Protein AF-A0AB37XQ66-F1 (afdb_monomer_lite)

pLDDT: mean 82.82, std 18.4, range [43.25, 97.12]

Sequence (43 aa):
PTAVIIGADGAVDVPGSRMAELARAIIESRSGADTFGSDGCEK

Radius of gyration: 16.59 Å; chains: 1; bounding box: 26×14×51 Å

Organism: Staphylococcus aureus (NCBI:txid1280)

Structure (mmCIF, N/CA/C/O backbone):
data_AF-A0AB37XQ66-F1
#
_entry.id   AF-A0AB37XQ66-F1
#
loop_
_atom_site.group_PDB
_atom_site.id
_atom_site.type_symbol
_atom_site.label_atom_id
_atom_site.label_alt_id
_atom_site.label_comp_id
_atom_site.label_asym_id
_atom_site.label_entity_id
_atom_site.label_seq_id
_atom_site.pdbx_PDB_ins_code
_atom_site.Cartn_x
_atom_site.Cartn_y
_atom_site.Cartn_z
_atom_site.occupancy
_atom_site.B_iso_or_equiv
_atom_site.auth_seq_id
_atom_site.auth_comp_id
_atom_site.auth_asym_id
_atom_site.auth_atom_id
_atom_site.pdbx_PDB_model_num
ATOM 1 N N . PRO A 1 1 ? 4.576 9.476 -2.261 1.00 87.00 1 PRO A N 1
ATOM 2 C CA . PRO A 1 1 ? 3.093 9.448 -2.173 1.00 87.00 1 PRO A CA 1
ATOM 3 C C . PRO A 1 1 ? 2.676 9.166 -0.723 1.00 87.00 1 PRO A C 1
ATOM 5 O O . PRO A 1 1 ? 3.477 8.579 0.003 1.00 87.00 1 PRO A O 1
ATOM 8 N N . THR A 1 2 ? 1.471 9.579 -0.321 1.00 94.50 2 THR A N 1
ATOM 9 C CA . THR A 1 2 ? 0.836 9.196 0.955 1.00 94.50 2 THR A CA 1
ATOM 10 C C . THR A 1 2 ? -0.337 8.258 0.674 1.00 94.50 2 THR A C 1
ATOM 12 O O . THR A 1 2 ? -0.918 8.309 -0.412 1.00 94.50 2 THR A O 1
ATOM 15 N N . ALA A 1 3 ? -0.652 7.361 1.607 1.00 94.69 3 ALA A N 1
ATOM 16 C CA . ALA A 1 3 ? -1.707 6.369 1.424 1.00 94.69 3 ALA A CA 1
ATOM 17 C C . ALA A 1 3 ? -2.324 5.963 2.764 1.00 94.69 3 ALA A C 1
ATOM 19 O O . ALA A 1 3 ? -1.641 5.948 3.781 1.00 94.69 3 ALA A O 1
ATOM 20 N N . VAL A 1 4 ? -3.595 5.563 2.730 1.00 97.12 4 VAL A N 1
ATOM 21 C CA . VAL A 1 4 ? -4.350 5.054 3.881 1.00 97.12 4 VAL A CA 1
ATOM 22 C C . VAL A 1 4 ? -4.952 3.703 3.503 1.00 97.12 4 VAL A C 1
ATOM 24 O O . VAL A 1 4 ? -5.480 3.550 2.401 1.00 97.12 4 VAL A O 1
ATOM 27 N N . ILE A 1 5 ? -4.873 2.720 4.399 1.00 96.62 5 ILE A N 1
ATOM 28 C CA . ILE A 1 5 ? -5.549 1.425 4.260 1.00 96.62 5 ILE A CA 1
ATOM 29 C C . ILE A 1 5 ? -6.792 1.440 5.139 1.00 96.62 5 ILE A C 1
ATOM 31 O O . ILE A 1 5 ? -6.713 1.780 6.315 1.00 96.62 5 ILE A O 1
ATOM 35 N N . ILE A 1 6 ? -7.930 1.052 4.570 1.00 97.00 6 ILE A N 1
ATOM 36 C CA . ILE A 1 6 ? -9.205 0.962 5.282 1.00 97.00 6 ILE A CA 1
ATOM 37 C C . ILE A 1 6 ? -9.599 -0.513 5.346 1.00 97.00 6 ILE A C 1
ATOM 39 O O . ILE A 1 6 ? -9.824 -1.140 4.310 1.00 97.00 6 ILE A O 1
ATOM 43 N N . GLY A 1 7 ? -9.648 -1.065 6.556 1.00 95.44 7 GLY A N 1
ATOM 44 C CA . GLY A 1 7 ? -10.032 -2.451 6.826 1.00 95.44 7 GLY A CA 1
ATOM 45 C C . GLY A 1 7 ? -11.125 -2.556 7.888 1.00 95.44 7 GLY A C 1
ATOM 46 O O . GLY A 1 7 ? -11.689 -1.553 8.317 1.00 95.44 7 GLY A O 1
ATOM 47 N N . ALA A 1 8 ? -11.410 -3.780 8.339 1.00 95.94 8 ALA A N 1
ATOM 48 C CA . ALA A 1 8 ? -12.403 -4.029 9.391 1.00 95.94 8 ALA A CA 1
ATOM 49 C C . ALA A 1 8 ? -12.054 -3.357 10.737 1.00 95.94 8 ALA A C 1
ATOM 51 O O . ALA A 1 8 ? -12.948 -3.060 11.519 1.00 95.94 8 ALA A O 1
ATOM 52 N N . ASP A 1 9 ? -10.767 -3.093 10.975 1.00 93.38 9 ASP A N 1
ATOM 53 C CA . ASP A 1 9 ? -10.240 -2.374 12.144 1.00 93.38 9 ASP A CA 1
ATOM 54 C C . ASP A 1 9 ? -10.303 -0.837 11.992 1.00 93.38 9 ASP A C 1
ATOM 56 O O . ASP A 1 9 ? -10.050 -0.090 12.931 1.00 93.38 9 ASP A O 1
ATOM 60 N N . GLY A 1 10 ? -10.678 -0.342 10.807 1.00 95.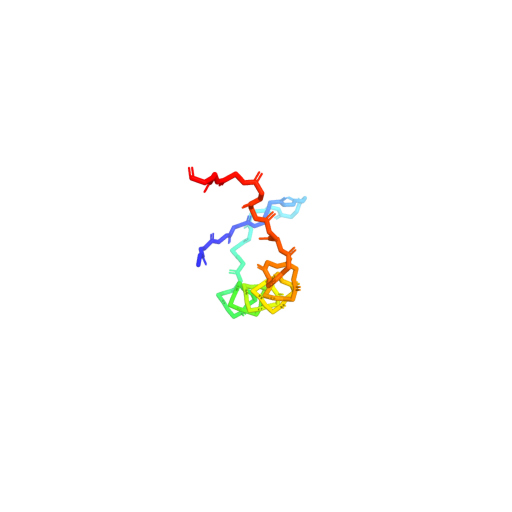31 10 GLY A N 1
ATOM 61 C CA . GLY A 1 10 ? -10.738 1.082 10.491 1.00 95.31 10 GLY A CA 1
ATOM 62 C C . GLY A 1 10 ? -9.632 1.540 9.542 1.00 95.31 10 GLY A C 1
ATOM 63 O O . GLY A 1 10 ? -9.079 0.756 8.767 1.00 95.31 10 GLY A O 1
ATOM 64 N N . ALA A 1 11 ? -9.373 2.849 9.551 1.00 96.62 11 ALA A N 1
ATOM 65 C CA . ALA A 1 11 ? -8.437 3.505 8.647 1.00 96.62 11 ALA A CA 1
ATOM 66 C C . ALA A 1 11 ? -7.070 3.703 9.313 1.00 96.62 11 ALA A C 1
ATOM 68 O O . ALA A 1 11 ? -6.977 4.316 10.375 1.00 96.62 11 ALA A O 1
ATOM 69 N N . VAL A 1 12 ? -6.011 3.235 8.656 1.00 96.94 12 VAL A N 1
ATOM 70 C CA . VAL A 1 12 ? -4.625 3.353 9.120 1.00 96.94 12 VAL A CA 1
ATOM 71 C C . VAL A 1 12 ? -3.738 3.955 8.037 1.00 96.94 12 VAL A C 1
ATOM 73 O O . VAL A 1 12 ? -3.792 3.551 6.873 1.00 96.94 12 VAL A O 1
ATOM 76 N N . ASP A 1 13 ? -2.918 4.934 8.417 1.00 96.38 13 ASP A N 1
ATOM 77 C CA . ASP A 1 13 ? -1.930 5.525 7.514 1.00 96.38 13 ASP A CA 1
ATOM 78 C C . ASP A 1 13 ? -0.841 4.504 7.179 1.00 96.38 13 ASP A C 1
ATOM 80 O O . ASP A 1 13 ? -0.390 3.731 8.032 1.00 96.38 13 ASP A O 1
ATOM 84 N N . VAL A 1 14 ? -0.428 4.477 5.915 1.00 96.19 14 VAL A N 1
ATOM 85 C CA . VAL A 1 14 ? 0.647 3.591 5.491 1.00 96.19 14 VAL A CA 1
ATOM 86 C C . VAL A 1 14 ? 1.984 4.287 5.711 1.00 96.19 14 VAL A C 1
ATOM 88 O O . VAL A 1 14 ? 2.211 5.351 5.134 1.00 96.19 14 VAL A O 1
ATOM 91 N N . PRO A 1 15 ? 2.928 3.668 6.445 1.00 97.00 15 PRO A N 1
ATOM 92 C CA . PRO A 1 15 ? 4.198 4.308 6.745 1.00 97.00 15 PRO A CA 1
ATOM 93 C C . PRO A 1 15 ? 4.952 4.692 5.470 1.00 97.00 15 PRO A C 1
ATOM 95 O O . PRO A 1 15 ? 5.098 3.888 4.541 1.00 97.00 15 PRO A O 1
ATOM 98 N N . GLY A 1 16 ? 5.506 5.907 5.462 1.00 94.56 16 GLY A N 1
ATOM 99 C CA . GLY A 1 16 ? 6.232 6.458 4.315 1.00 94.56 16 GLY A CA 1
ATOM 100 C C . GLY A 1 16 ? 7.373 5.561 3.821 1.00 94.56 16 GLY A C 1
ATOM 101 O O . GLY A 1 16 ? 7.577 5.446 2.614 1.00 94.56 16 GLY A O 1
ATOM 102 N N . SER A 1 17 ? 8.055 4.845 4.722 1.00 96.19 17 SER A N 1
ATOM 103 C CA . SER A 1 17 ? 9.105 3.881 4.359 1.00 96.19 17 SER A CA 1
ATOM 104 C C . SER A 1 17 ? 8.584 2.751 3.466 1.00 96.19 17 SER A C 1
ATOM 106 O O . SER A 1 17 ? 9.234 2.402 2.484 1.00 96.19 17 SER A O 1
ATOM 108 N N . ARG A 1 18 ? 7.380 2.230 3.742 1.00 94.81 18 ARG A N 1
ATOM 109 C CA . ARG A 1 18 ? 6.744 1.187 2.923 1.00 94.81 18 ARG A CA 1
ATOM 110 C C . ARG A 1 18 ? 6.342 1.724 1.552 1.00 94.81 18 ARG A C 1
ATOM 112 O O . ARG A 1 18 ? 6.500 1.034 0.551 1.00 94.81 18 ARG A O 1
ATOM 119 N N . MET A 1 19 ? 5.857 2.964 1.492 1.00 96.12 19 MET A N 1
ATOM 120 C CA . MET A 1 19 ? 5.555 3.630 0.220 1.00 96.12 19 MET A CA 1
ATOM 121 C C . MET A 1 19 ? 6.813 3.854 -0.625 1.00 96.12 19 MET A C 1
ATOM 123 O O . MET A 1 19 ? 6.779 3.659 -1.838 1.00 96.12 19 MET A O 1
ATOM 127 N N . ALA A 1 20 ? 7.925 4.241 0.003 1.00 96.31 20 ALA A N 1
ATOM 128 C CA . ALA A 1 20 ? 9.199 4.447 -0.679 1.00 96.31 20 ALA A CA 1
ATOM 129 C C . ALA A 1 20 ? 9.780 3.136 -1.230 1.00 96.31 20 ALA A C 1
ATOM 131 O O . ALA A 1 20 ? 10.255 3.105 -2.365 1.00 96.3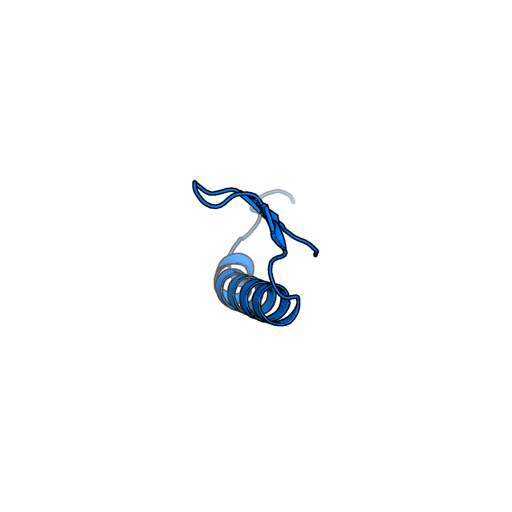1 20 ALA A O 1
ATOM 132 N N . GLU A 1 21 ? 9.711 2.055 -0.452 1.00 96.88 21 GLU A N 1
ATOM 133 C CA . GLU A 1 21 ? 10.128 0.721 -0.890 1.00 96.88 21 GLU A CA 1
ATOM 134 C C . GLU A 1 21 ? 9.284 0.232 -2.070 1.00 96.88 21 GLU A C 1
ATOM 136 O O . GLU A 1 21 ? 9.832 -0.127 -3.112 1.00 96.88 21 GLU A O 1
ATOM 141 N N . LEU A 1 22 ? 7.954 0.311 -1.951 1.00 96.38 22 LEU A N 1
ATOM 142 C CA . LEU A 1 22 ? 7.039 -0.098 -3.014 1.00 96.38 22 LEU A CA 1
ATOM 143 C C . LEU A 1 22 ? 7.275 0.700 -4.301 1.00 96.38 22 LEU A C 1
ATOM 145 O O . LEU A 1 22 ? 7.299 0.128 -5.388 1.00 96.38 22 LEU A O 1
ATOM 149 N N . ALA A 1 23 ? 7.486 2.013 -4.189 1.00 95.94 23 ALA A N 1
ATOM 150 C CA . ALA A 1 23 ? 7.784 2.853 -5.342 1.00 95.94 23 ALA A CA 1
ATOM 151 C C . ALA A 1 23 ? 9.076 2.415 -6.046 1.00 95.94 23 ALA A C 1
ATOM 153 O O . ALA A 1 23 ? 9.086 2.294 -7.269 1.00 95.94 23 ALA A O 1
ATOM 154 N N . ARG A 1 24 ? 10.147 2.124 -5.294 1.00 95.25 24 ARG A N 1
ATOM 155 C CA . ARG A 1 24 ? 11.401 1.614 -5.873 1.00 95.25 24 ARG A CA 1
ATOM 156 C C . ARG A 1 24 ? 11.212 0.263 -6.552 1.00 95.25 24 ARG A C 1
ATOM 158 O O . ARG A 1 24 ? 11.677 0.106 -7.673 1.00 95.25 24 ARG A O 1
ATOM 165 N N . ALA A 1 25 ? 10.497 -0.663 -5.918 1.00 94.75 25 ALA A N 1
ATOM 166 C CA . ALA A 1 25 ? 10.221 -1.979 -6.490 1.00 94.75 25 ALA A CA 1
ATOM 167 C C . ALA A 1 25 ? 9.438 -1.881 -7.812 1.00 94.75 25 ALA A C 1
ATOM 169 O O . ALA A 1 25 ? 9.750 -2.582 -8.772 1.00 94.75 25 ALA A O 1
ATOM 170 N N . ILE A 1 26 ? 8.453 -0.977 -7.895 1.00 93.19 26 ILE A N 1
ATOM 171 C CA . ILE A 1 26 ? 7.702 -0.730 -9.135 1.00 93.19 26 ILE A CA 1
ATOM 172 C C . ILE A 1 26 ? 8.611 -0.139 -10.216 1.00 93.19 26 ILE A C 1
ATOM 174 O O . ILE A 1 26 ? 8.550 -0.590 -11.358 1.00 93.19 26 ILE A O 1
ATOM 178 N N . ILE A 1 27 ? 9.441 0.851 -9.871 1.00 91.19 27 ILE A N 1
ATOM 179 C CA . ILE A 1 27 ? 10.386 1.464 -10.815 1.00 91.19 27 ILE A CA 1
ATOM 180 C C . ILE A 1 27 ? 11.341 0.401 -11.351 1.00 91.19 27 ILE A C 1
ATOM 182 O O . ILE A 1 27 ? 11.443 0.258 -12.558 1.00 91.19 27 ILE A O 1
ATOM 186 N N . GLU A 1 28 ? 11.970 -0.394 -10.488 1.00 91.12 28 GLU A N 1
ATOM 187 C CA . GLU A 1 28 ? 12.889 -1.459 -10.904 1.00 91.12 28 GLU A CA 1
ATOM 188 C C . GLU A 1 28 ? 12.194 -2.500 -11.794 1.00 91.12 28 GLU A C 1
ATOM 190 O O . GLU A 1 28 ? 12.684 -2.825 -12.876 1.00 91.12 28 GLU A O 1
ATOM 195 N N . SER A 1 29 ? 11.006 -2.959 -11.386 1.00 89.25 29 SER A N 1
ATOM 196 C CA . SER A 1 29 ? 10.214 -3.927 -12.149 1.00 89.25 29 SER A CA 1
ATOM 197 C C . SER A 1 29 ? 9.830 -3.409 -13.537 1.00 89.25 29 SER A C 1
ATOM 199 O O . SER A 1 29 ? 9.819 -4.188 -14.491 1.00 89.25 29 SER A O 1
ATOM 201 N N . ARG A 1 30 ? 9.517 -2.114 -13.666 1.00 83.44 30 ARG A N 1
ATOM 202 C CA . ARG A 1 30 ? 9.113 -1.507 -14.939 1.00 83.44 30 ARG A CA 1
ATOM 203 C C . ARG A 1 30 ? 10.272 -0.969 -15.761 1.00 83.44 30 ARG A C 1
ATOM 205 O O . ARG A 1 30 ? 10.182 -0.997 -16.974 1.00 83.44 30 ARG A O 1
ATOM 212 N N . SER A 1 31 ? 11.402 -0.600 -15.167 1.00 74.06 31 SER A N 1
ATOM 213 C CA . SER A 1 31 ? 12.601 -0.208 -15.917 1.00 74.06 31 SER A CA 1
ATOM 214 C C . SER A 1 31 ? 13.08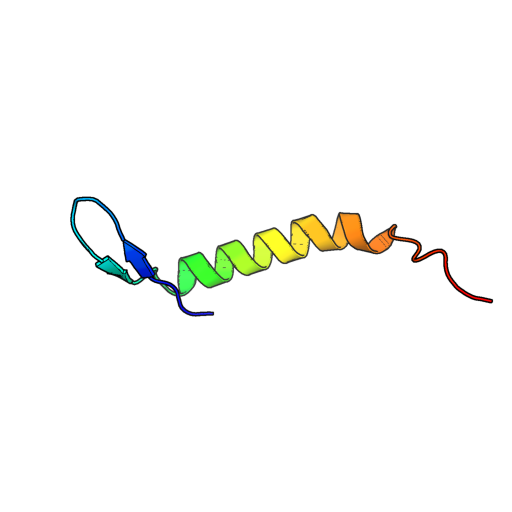4 -1.317 -16.860 1.00 74.06 31 SER A C 1
ATOM 216 O O . SER A 1 31 ? 13.568 -1.018 -17.950 1.00 74.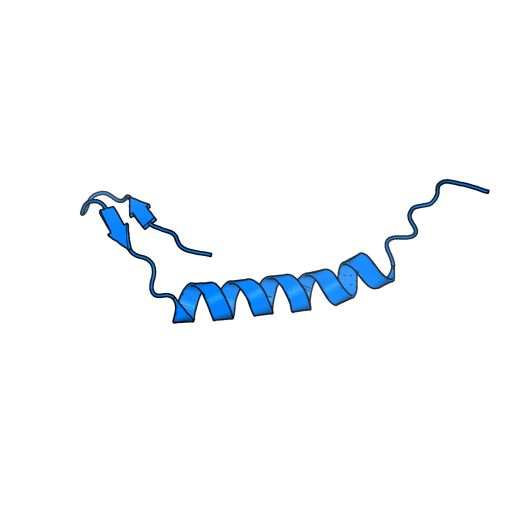06 31 SER A O 1
ATOM 218 N N . GLY A 1 32 ? 12.895 -2.592 -16.502 1.00 62.41 32 GLY A N 1
ATOM 219 C CA . GLY A 1 32 ?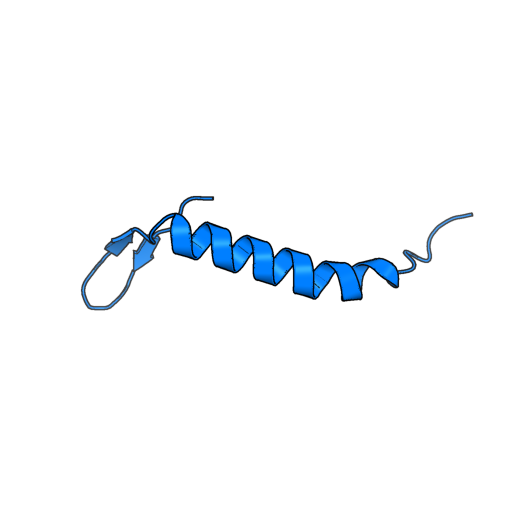 13.139 -3.717 -17.414 1.00 62.41 32 GLY A CA 1
ATOM 220 C C . GLY A 1 32 ? 12.053 -3.920 -18.483 1.00 62.41 32 GLY A C 1
ATOM 221 O O . GLY A 1 32 ? 12.357 -4.410 -19.568 1.00 62.41 32 GLY A O 1
ATOM 222 N N . ALA A 1 33 ? 10.807 -3.524 -18.208 1.00 57.16 33 ALA A N 1
ATOM 223 C CA . ALA A 1 33 ? 9.673 -3.657 -19.127 1.00 57.16 33 ALA A CA 1
ATOM 224 C C . ALA A 1 33 ? 9.569 -2.489 -20.134 1.00 57.16 33 ALA A C 1
ATOM 226 O O . ALA A 1 33 ? 9.254 -2.711 -21.299 1.00 57.16 33 ALA A O 1
ATOM 227 N N . ASP A 1 34 ? 9.898 -1.265 -19.713 1.00 54.28 34 ASP A N 1
ATOM 228 C CA . ASP A 1 34 ? 9.853 -0.031 -20.509 1.00 54.28 34 ASP A CA 1
ATOM 229 C C . ASP A 1 34 ? 11.136 0.206 -21.340 1.00 54.28 34 ASP A C 1
ATOM 231 O O . ASP A 1 34 ? 11.136 1.043 -22.235 1.00 54.28 34 ASP A O 1
ATOM 235 N N . THR A 1 35 ? 12.221 -0.561 -21.134 1.00 53.12 35 THR A N 1
ATOM 236 C CA . THR A 1 35 ? 13.418 -0.517 -22.017 1.00 53.12 35 THR A CA 1
ATOM 237 C C . THR A 1 35 ? 13.180 -1.198 -23.380 1.00 53.12 35 THR A C 1
ATOM 239 O O . THR A 1 35 ? 13.917 -0.956 -24.333 1.00 53.12 35 THR A O 1
ATOM 242 N N . PHE A 1 36 ? 12.130 -2.017 -23.511 1.00 56.69 36 PHE A N 1
ATOM 243 C CA . PHE A 1 36 ? 11.753 -2.680 -24.771 1.00 56.69 36 PHE A CA 1
ATOM 244 C C . PHE A 1 36 ? 10.288 -2.462 -25.160 1.00 56.69 36 PHE A C 1
ATOM 246 O O . PHE A 1 36 ? 9.783 -3.116 -26.073 1.00 56.69 36 PHE A O 1
ATOM 253 N N . GLY A 1 37 ? 9.616 -1.500 -24.529 1.00 50.53 37 GLY A N 1
ATOM 254 C CA . GLY A 1 37 ? 8.449 -0.873 -25.124 1.00 50.53 37 GLY A CA 1
ATOM 255 C C . GLY A 1 37 ? 8.923 0.006 -26.274 1.00 50.53 37 GLY A C 1
ATOM 256 O O . GLY A 1 37 ? 9.067 1.211 -26.110 1.00 50.53 37 GLY A O 1
ATOM 257 N N . SER A 1 38 ? 9.213 -0.591 -27.435 1.00 56.44 38 SER A N 1
AT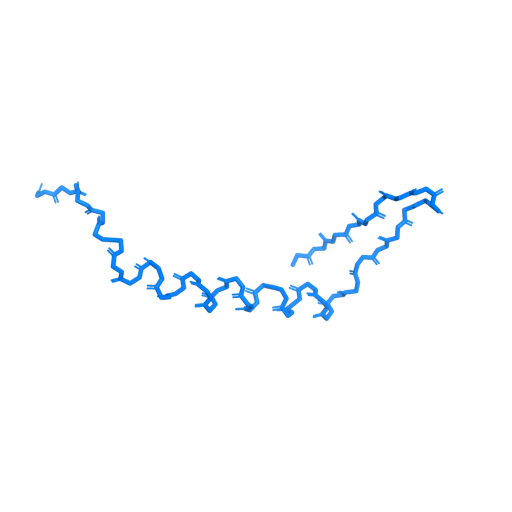OM 258 C CA . SER A 1 38 ? 9.090 0.163 -28.680 1.00 56.44 38 SER A CA 1
ATOM 259 C C . SER A 1 38 ? 7.663 0.683 -28.707 1.00 56.44 38 SER A C 1
ATOM 261 O O . SER A 1 38 ? 6.735 -0.076 -28.989 1.00 56.44 38 SER A O 1
ATOM 263 N N . ASP A 1 39 ? 7.491 1.962 -28.393 1.00 57.34 39 ASP A N 1
ATOM 264 C CA . ASP A 1 39 ? 6.359 2.707 -28.905 1.00 57.34 39 ASP A CA 1
ATOM 265 C C . ASP A 1 39 ? 6.549 2.746 -30.424 1.00 57.34 39 ASP A C 1
ATOM 267 O O . ASP A 1 39 ? 7.271 3.559 -30.998 1.00 57.34 39 ASP A O 1
ATOM 271 N N . GLY A 1 40 ? 6.032 1.701 -31.069 1.00 60.75 40 GLY A N 1
ATOM 272 C CA . GLY A 1 40 ? 5.906 1.597 -32.506 1.00 60.75 40 GLY A CA 1
ATOM 273 C C . GLY A 1 40 ? 4.793 2.521 -32.971 1.00 60.75 40 GLY A C 1
ATOM 274 O O . GLY A 1 40 ? 3.718 2.044 -33.311 1.00 60.75 40 GLY A O 1
ATOM 275 N N . CYS A 1 41 ? 5.065 3.820 -32.961 1.00 49.81 41 CYS A N 1
ATOM 276 C CA . CYS A 1 41 ? 4.436 4.881 -33.743 1.00 49.81 41 CYS A CA 1
ATOM 277 C C . CYS A 1 41 ? 5.284 6.132 -33.418 1.00 49.81 41 CYS A C 1
ATOM 279 O O . CYS A 1 41 ? 5.404 6.490 -32.265 1.00 49.81 41 CYS A O 1
ATOM 281 N N . GLU A 1 42 ? 5.978 6.836 -34.305 1.00 49.81 42 GLU A N 1
ATOM 282 C CA . GLU A 1 42 ? 5.713 7.182 -35.695 1.00 49.81 42 GLU A CA 1
ATOM 283 C C . GLU A 1 42 ? 7.048 7.569 -36.365 1.00 49.81 42 GLU A C 1
ATOM 285 O O . GLU A 1 42 ? 7.988 8.026 -35.710 1.00 49.81 42 GLU A O 1
ATOM 290 N N . LYS A 1 43 ? 7.125 7.357 -37.682 1.00 43.25 43 LYS A N 1
ATOM 291 C CA . LYS A 1 43 ? 8.113 8.007 -38.552 1.00 43.25 43 LYS A CA 1
ATOM 292 C C . LYS A 1 43 ? 7.821 9.494 -38.697 1.00 43.25 43 LYS A C 1
ATOM 294 O O . LYS A 1 43 ? 6.618 9.827 -38.730 1.00 43.25 43 LYS A O 1
#

Foldseek 3Di:
DWDWDQDPVGIDTDDPVVVVVVVVVVCVVCVVVVVPPPPPDDD

Secondary structure (DSSP, 8-state):
---EEEETTEEEEPPHHHHHHHHHHHHHHHHHHHTS-------